Protein AF-A0A2S8F0C8-F1 (afdb_monomer)

pLDDT: mean 88.81, std 12.92, range [41.62, 98.31]

Foldseek 3Di:
DAPLPDDDDPPDAAEEEAEQLDQDPVQGGHLVPDRPVNRDHPPHPYYHYDNHHPVCSCVDLVNVQVVLVVVLVVLVVDPPRDNPPGDHRDDD

Sequence (92 aa):
KGIYELDVAPEVGEHSIIGRGWWSIHDGASDGVVPVKSARLPGVDSEVMISATHTHLNKHPGAICEVLRILQVHADQLPWVQPHLVGQCEPK

Radius of gyration: 15.18 Å; Cα contacts (8 Å, |Δi|>4): 121; chains: 1; bounding box: 43×23×33 Å

Mean predicted aligned error: 5.57 Å

Structure (mmCIF, N/CA/C/O backbone):
data_AF-A0A2S8F0C8-F1
#
_entry.id   AF-A0A2S8F0C8-F1
#
loop_
_atom_site.group_PDB
_atom_site.id
_atom_site.type_symbol
_atom_site.label_atom_id
_atom_site.label_alt_id
_atom_site.label_comp_id
_atom_site.label_asym_id
_atom_site.label_entity_id
_atom_site.label_seq_id
_atom_site.pdbx_PDB_ins_code
_atom_site.Cartn_x
_atom_site.Cartn_y
_atom_site.Cartn_z
_atom_site.occupancy
_atom_site.B_iso_or_equiv
_atom_site.auth_seq_id
_atom_site.auth_comp_id
_atom_site.auth_asym_id
_atom_site.auth_atom_id
_atom_site.pdbx_PDB_model_num
ATOM 1 N N . LYS A 1 1 ? 15.297 2.525 13.608 1.00 60.97 1 LYS A N 1
ATOM 2 C CA . LYS A 1 1 ? 13.904 2.257 14.012 1.00 60.97 1 LYS A CA 1
ATOM 3 C C . LYS A 1 1 ? 13.085 2.173 12.733 1.00 60.97 1 LYS A C 1
ATOM 5 O O . LYS A 1 1 ? 13.160 3.117 11.950 1.00 60.97 1 LYS A O 1
ATOM 10 N N . GLY A 1 2 ? 12.471 1.028 12.441 1.00 78.25 2 GLY A N 1
ATOM 11 C CA . GLY A 1 2 ? 11.605 0.880 11.264 1.00 78.25 2 GLY A CA 1
ATOM 12 C C . GLY A 1 2 ? 10.253 1.559 11.490 1.00 78.25 2 GLY A C 1
ATOM 13 O O . GLY A 1 2 ? 9.897 1.838 12.633 1.00 78.25 2 GLY A O 1
ATOM 14 N N . ILE A 1 3 ? 9.494 1.825 10.423 1.00 84.06 3 ILE A N 1
ATOM 15 C CA . ILE A 1 3 ? 8.163 2.448 10.553 1.00 84.06 3 ILE A CA 1
ATOM 16 C C . ILE A 1 3 ? 7.174 1.566 11.340 1.00 84.06 3 ILE A C 1
ATOM 18 O O . ILE A 1 3 ? 6.328 2.104 12.037 1.00 84.06 3 ILE A O 1
ATOM 22 N N . TYR A 1 4 ? 7.354 0.237 11.323 1.00 84.44 4 TYR A N 1
ATOM 23 C CA . TYR A 1 4 ? 6.560 -0.743 12.087 1.00 84.44 4 TYR A CA 1
ATOM 24 C C . TYR A 1 4 ? 6.792 -0.701 13.609 1.00 84.44 4 TYR A C 1
ATOM 26 O O . TYR A 1 4 ? 6.164 -1.447 14.351 1.00 84.44 4 TYR A O 1
ATOM 34 N N . GLU A 1 5 ? 7.737 0.111 14.088 1.00 88.25 5 GLU A N 1
ATOM 35 C CA . GLU A 1 5 ? 8.033 0.265 15.518 1.00 88.25 5 GLU A CA 1
ATOM 36 C C . GLU A 1 5 ? 7.519 1.613 16.057 1.00 88.25 5 GLU A C 1
ATOM 38 O O . GLU A 1 5 ? 7.857 1.999 17.181 1.00 88.25 5 GLU A O 1
ATOM 43 N N . LEU A 1 6 ? 6.800 2.385 15.236 1.00 87.81 6 LEU A N 1
ATOM 44 C CA . LEU A 1 6 ? 6.141 3.617 15.655 1.00 87.81 6 LEU A CA 1
ATOM 45 C C . LEU A 1 6 ? 4.859 3.276 16.415 1.00 87.81 6 LEU A C 1
ATOM 47 O O . LEU A 1 6 ? 4.123 2.379 16.020 1.00 87.81 6 LEU A O 1
ATOM 51 N N . ASP A 1 7 ? 4.600 4.005 17.498 1.00 89.50 7 ASP A N 1
ATOM 52 C CA . ASP A 1 7 ? 3.375 3.829 18.272 1.00 89.50 7 ASP A CA 1
ATOM 53 C C . ASP A 1 7 ? 2.214 4.486 17.517 1.00 89.50 7 ASP A C 1
ATOM 55 O O . ASP A 1 7 ? 2.119 5.714 17.437 1.00 89.50 7 ASP A O 1
ATOM 59 N N . VAL A 1 8 ? 1.353 3.656 16.934 1.00 90.25 8 VAL A N 1
ATOM 60 C CA . VAL A 1 8 ? 0.096 4.069 16.304 1.00 90.25 8 VAL A CA 1
ATOM 61 C C . VAL A 1 8 ? -1.026 3.898 17.326 1.00 90.25 8 VAL A C 1
ATOM 63 O O . VAL A 1 8 ? -1.070 2.908 18.060 1.00 90.25 8 VAL A O 1
ATOM 66 N N . ALA A 1 9 ? -1.910 4.891 17.425 1.00 93.44 9 ALA A N 1
ATOM 67 C CA . ALA A 1 9 ? -3.038 4.813 18.344 1.00 93.44 9 ALA A CA 1
ATOM 68 C C . ALA A 1 9 ? -3.996 3.684 17.906 1.00 93.44 9 ALA A C 1
ATOM 70 O O . ALA A 1 9 ? -4.242 3.559 16.707 1.00 93.44 9 ALA A O 1
ATOM 71 N N . PRO A 1 10 ? -4.558 2.880 18.830 1.00 90.69 10 PRO A N 1
ATOM 72 C CA . PRO A 1 10 ? -5.387 1.722 18.476 1.00 90.69 10 PRO A CA 1
ATOM 73 C C . PRO A 1 10 ? -6.618 2.046 17.619 1.00 90.69 10 PRO A C 1
ATOM 75 O O . PRO A 1 10 ? -7.136 1.176 16.929 1.00 90.69 10 PRO A O 1
ATOM 78 N N . GLU A 1 11 ? -7.110 3.283 17.678 1.00 91.50 11 GLU A N 1
ATOM 79 C CA . GLU A 1 11 ? -8.223 3.781 16.870 1.00 91.50 11 GLU A CA 1
ATOM 80 C C . GLU A 1 11 ? -7.859 4.116 15.411 1.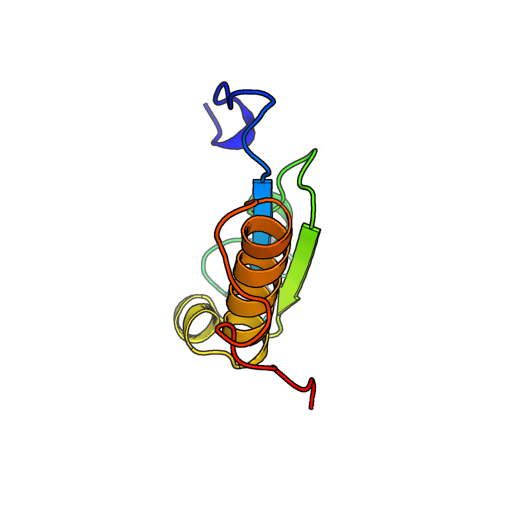00 91.50 11 GLU A C 1
ATOM 82 O O . GLU A 1 11 ? -8.748 4.432 14.621 1.00 91.50 11 GLU A O 1
ATOM 87 N N . VAL A 1 12 ? -6.576 4.070 15.036 1.00 92.75 12 VAL A N 1
ATOM 88 C CA . VAL A 1 12 ? -6.104 4.369 13.678 1.00 92.75 12 VAL A CA 1
ATOM 89 C C . VAL A 1 12 ? -5.876 3.064 12.918 1.00 92.75 12 VAL A C 1
ATOM 91 O O . VAL A 1 12 ? -4.898 2.365 13.157 1.00 92.75 12 VAL A O 1
ATOM 94 N N . GLY A 1 13 ? -6.768 2.761 11.972 1.00 93.06 13 GLY A N 1
ATOM 95 C CA . GLY A 1 13 ? -6.609 1.620 11.068 1.00 93.06 13 GLY A CA 1
ATOM 96 C C . GLY A 1 13 ? -5.455 1.819 10.083 1.00 93.06 13 GLY A C 1
ATOM 97 O O . GLY A 1 13 ? -5.333 2.872 9.448 1.00 93.06 13 GLY A O 1
ATOM 98 N N . GLU A 1 14 ? -4.608 0.803 9.936 1.00 95.31 14 GLU A N 1
ATOM 99 C CA . GLU A 1 14 ? -3.454 0.819 9.035 1.00 95.31 14 GLU A CA 1
ATOM 100 C C . GLU A 1 14 ? -3.726 -0.026 7.788 1.00 95.31 14 GLU A C 1
ATOM 102 O O . GLU A 1 14 ? -4.201 -1.152 7.874 1.00 95.31 14 GLU A O 1
ATOM 107 N N . HIS A 1 15 ? -3.378 0.480 6.604 1.00 97.06 15 HIS A N 1
ATOM 108 C CA . HIS A 1 15 ? -3.565 -0.224 5.333 1.00 97.06 15 HIS A CA 1
ATOM 109 C C . HIS A 1 15 ? -2.295 -0.134 4.482 1.00 97.06 15 HIS A C 1
ATOM 111 O O . HIS A 1 15 ? -1.635 0.904 4.448 1.00 97.06 15 HIS A O 1
ATOM 117 N N . SER A 1 16 ? -1.958 -1.203 3.761 1.00 96.94 16 SER A N 1
ATOM 118 C CA . SER A 1 16 ? -0.767 -1.283 2.907 1.00 96.94 16 SER A CA 1
ATOM 119 C C . SER A 1 16 ? -1.115 -1.541 1.443 1.00 96.94 16 SER A C 1
ATOM 121 O O . SER A 1 16 ? -1.794 -2.509 1.103 1.00 96.94 16 SER A O 1
ATOM 123 N N . ILE A 1 17 ? -0.574 -0.706 0.553 1.00 98.31 17 ILE A N 1
ATOM 124 C CA . ILE A 1 17 ? -0.643 -0.870 -0.904 1.00 98.31 17 ILE A CA 1
ATOM 125 C C . ILE A 1 17 ? 0.788 -1.030 -1.413 1.00 98.31 17 ILE A C 1
ATOM 127 O O . ILE A 1 17 ? 1.565 -0.077 -1.400 1.00 98.31 17 ILE A O 1
ATOM 131 N N . ILE A 1 18 ? 1.153 -2.237 -1.841 1.00 98.12 18 ILE A N 1
ATOM 132 C CA . ILE A 1 18 ? 2.543 -2.607 -2.129 1.00 98.12 18 ILE A CA 1
ATOM 133 C C . ILE A 1 18 ? 2.720 -2.887 -3.623 1.00 98.12 18 ILE A C 1
ATOM 135 O O . ILE A 1 18 ? 1.985 -3.672 -4.224 1.00 98.12 18 ILE A O 1
ATOM 139 N N . GLY A 1 19 ? 3.727 -2.258 -4.230 1.00 97.88 19 GLY A N 1
ATOM 140 C CA . GLY A 1 19 ? 4.127 -2.522 -5.610 1.00 97.88 19 GLY A CA 1
ATOM 141 C C . GLY A 1 19 ? 4.996 -3.779 -5.736 1.00 97.88 19 GLY A C 1
ATOM 142 O O . GLY A 1 19 ? 5.885 -4.028 -4.925 1.00 97.88 19 GLY A O 1
ATOM 143 N N . ARG A 1 20 ? 4.760 -4.565 -6.789 1.00 97.31 20 ARG A N 1
ATOM 144 C CA . ARG A 1 20 ? 5.551 -5.754 -7.158 1.00 97.31 20 ARG A CA 1
ATOM 145 C C . ARG A 1 20 ? 5.888 -5.829 -8.650 1.00 97.31 20 ARG A C 1
ATOM 147 O O . ARG A 1 20 ? 6.053 -6.917 -9.197 1.00 97.31 20 ARG A O 1
ATOM 154 N N . GLY A 1 21 ? 5.900 -4.690 -9.340 1.00 95.12 21 GLY A N 1
ATOM 155 C CA . GLY A 1 21 ? 6.102 -4.617 -10.792 1.00 95.12 21 GLY A CA 1
ATOM 156 C C . GLY A 1 21 ? 7.531 -4.889 -11.270 1.00 95.12 21 GLY A C 1
ATOM 157 O O . GLY A 1 21 ? 7.799 -4.737 -12.458 1.00 95.12 21 GLY A O 1
ATOM 158 N N . TRP A 1 22 ? 8.449 -5.255 -10.377 1.00 95.06 22 TRP A N 1
ATOM 159 C CA . TRP A 1 22 ? 9.849 -5.524 -10.676 1.00 95.06 22 TRP A CA 1
ATOM 160 C C . TRP A 1 22 ? 10.355 -6.777 -9.950 1.00 95.06 22 TRP A C 1
ATOM 162 O O . TRP A 1 22 ? 9.899 -7.123 -8.858 1.00 95.06 22 TRP A O 1
ATOM 172 N N . TRP A 1 23 ? 11.349 -7.441 -10.541 1.00 94.94 23 TRP A N 1
ATOM 173 C CA . TRP A 1 23 ? 12.057 -8.556 -9.917 1.00 94.94 23 TRP A CA 1
ATOM 174 C C . TRP A 1 23 ? 13.538 -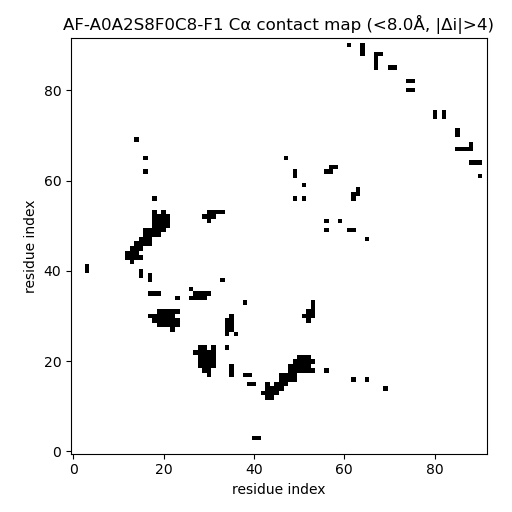8.218 -9.723 1.00 94.94 23 TRP A C 1
ATOM 176 O O . TRP A 1 23 ? 14.263 -7.966 -10.683 1.00 94.94 23 TRP A O 1
ATOM 186 N N . SER A 1 24 ? 13.988 -8.218 -8.469 1.00 88.50 24 SER A N 1
ATOM 187 C CA . SER A 1 24 ? 15.390 -8.061 -8.076 1.00 88.50 24 SER A CA 1
ATOM 188 C C . SER A 1 24 ? 16.050 -9.428 -7.885 1.00 88.50 24 SER A C 1
ATOM 190 O O . SER A 1 24 ? 15.463 -10.332 -7.294 1.00 88.50 24 SER A O 1
ATOM 192 N N . ILE A 1 25 ? 17.304 -9.566 -8.328 1.00 88.38 25 ILE A N 1
ATOM 193 C CA . ILE A 1 25 ? 18.097 -10.797 -8.161 1.00 88.38 25 ILE A CA 1
ATOM 194 C C . ILE A 1 25 ? 18.327 -11.116 -6.675 1.00 88.38 25 ILE A C 1
ATOM 196 O O . ILE A 1 25 ? 18.312 -12.281 -6.290 1.00 88.38 25 ILE A O 1
ATOM 200 N N . HIS A 1 26 ? 18.524 -10.095 -5.838 1.00 87.38 26 HIS A N 1
ATOM 201 C CA . HIS A 1 26 ? 18.835 -10.280 -4.417 1.00 87.38 26 HIS A CA 1
ATOM 202 C C . HIS A 1 26 ? 17.587 -10.340 -3.532 1.00 87.38 26 HIS A C 1
ATOM 204 O O . HIS A 1 26 ? 17.570 -11.052 -2.529 1.00 87.38 26 HIS A O 1
ATOM 210 N N . ASP A 1 27 ? 16.542 -9.599 -3.900 1.00 86.88 27 ASP A N 1
ATOM 211 C CA . ASP A 1 27 ? 15.403 -9.352 -3.013 1.00 86.88 27 ASP A CA 1
ATOM 212 C C . ASP A 1 27 ? 14.073 -9.925 -3.515 1.00 86.88 27 ASP A C 1
ATOM 214 O O . ASP A 1 27 ? 13.067 -9.837 -2.809 1.00 86.88 27 ASP A O 1
ATOM 218 N N . GLY A 1 28 ? 14.059 -10.535 -4.703 1.00 94.06 28 GLY A N 1
AT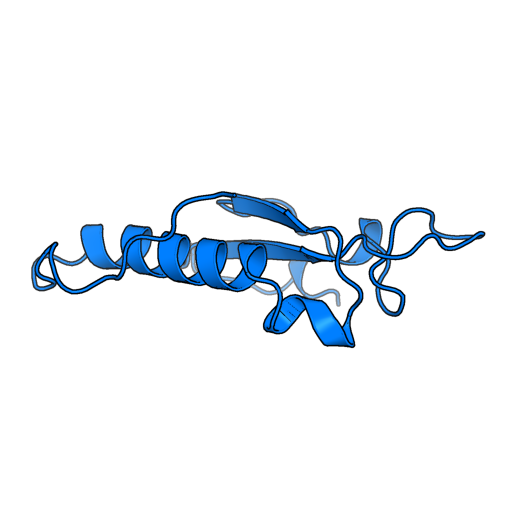OM 219 C CA . GLY A 1 28 ? 12.857 -11.082 -5.321 1.00 94.06 28 GLY A CA 1
ATOM 220 C C . GLY A 1 28 ? 11.883 -9.984 -5.746 1.00 94.06 28 GLY A C 1
ATOM 221 O O . GLY A 1 28 ? 12.272 -9.005 -6.384 1.00 94.06 28 GLY A O 1
ATOM 222 N N . ALA A 1 29 ? 10.602 -10.148 -5.409 1.00 96.69 29 ALA A N 1
ATOM 223 C CA . ALA A 1 29 ? 9.559 -9.194 -5.773 1.00 96.69 29 ALA A CA 1
ATOM 224 C C . ALA A 1 29 ? 9.809 -7.802 -5.162 1.00 96.69 29 ALA A C 1
ATOM 226 O O . ALA A 1 29 ? 10.080 -7.657 -3.966 1.00 96.69 29 ALA A O 1
ATOM 227 N N . SER A 1 30 ? 9.686 -6.771 -5.992 1.00 96.75 30 SER A N 1
ATOM 228 C CA . SER A 1 30 ? 9.942 -5.375 -5.644 1.00 96.75 30 SER A CA 1
ATOM 229 C C . SER A 1 30 ? 9.131 -4.452 -6.552 1.00 96.75 30 SER A C 1
ATOM 231 O O . SER A 1 30 ? 8.632 -4.862 -7.597 1.00 96.75 30 SER A O 1
ATOM 233 N N . ASP A 1 31 ? 9.020 -3.182 -6.192 1.00 96.56 31 ASP A N 1
ATOM 234 C CA . ASP A 1 31 ? 8.558 -2.134 -7.101 1.00 96.56 31 ASP A CA 1
ATOM 235 C C . ASP A 1 31 ? 9.716 -1.473 -7.890 1.00 96.56 31 ASP A C 1
ATOM 237 O O . ASP A 1 31 ? 9.494 -0.534 -8.655 1.00 96.56 31 ASP A O 1
ATOM 241 N N . GLY A 1 32 ? 10.948 -1.970 -7.740 1.00 95.44 32 GLY A N 1
ATOM 242 C CA . GLY A 1 32 ? 12.164 -1.448 -8.372 1.00 95.44 32 GLY A CA 1
ATOM 243 C C . GLY A 1 32 ? 12.948 -0.466 -7.496 1.00 95.44 32 GLY A C 1
ATOM 244 O O . GLY A 1 32 ? 14.058 -0.090 -7.862 1.00 95.44 32 GLY A O 1
ATOM 245 N N . VAL A 1 33 ? 12.401 -0.078 -6.341 1.00 95.94 33 VAL A N 1
ATOM 246 C CA . VAL A 1 33 ? 13.062 0.768 -5.334 1.00 95.94 33 VAL A CA 1
ATOM 247 C C . VAL A 1 33 ? 13.041 0.078 -3.973 1.00 95.94 33 VAL A C 1
ATOM 249 O O . VAL A 1 33 ? 14.068 -0.026 -3.308 1.00 95.94 33 VAL A O 1
ATOM 252 N N . VAL A 1 34 ? 11.878 -0.434 -3.576 1.00 95.31 34 VAL A N 1
ATOM 253 C CA . VAL A 1 34 ? 11.633 -1.079 -2.290 1.00 95.31 34 VAL A CA 1
ATOM 254 C C . VAL A 1 34 ? 11.265 -2.549 -2.524 1.00 95.31 34 VAL A C 1
ATOM 256 O O . VAL A 1 34 ? 10.361 -2.863 -3.307 1.00 95.31 34 VAL A O 1
ATOM 259 N N . PRO A 1 35 ? 11.964 -3.503 -1.889 1.00 96.62 35 PRO A N 1
ATOM 260 C CA . PRO A 1 35 ? 11.545 -4.900 -1.882 1.00 96.62 35 PRO A CA 1
ATOM 261 C C . PRO A 1 35 ? 10.223 -5.116 -1.145 1.00 96.62 35 PRO A C 1
ATOM 263 O O . PRO A 1 35 ? 10.013 -4.539 -0.079 1.00 96.62 35 PRO A O 1
ATOM 266 N N . VAL A 1 36 ? 9.389 -6.048 -1.619 1.00 96.44 36 VAL A N 1
ATOM 267 C CA . VAL A 1 36 ? 8.116 -6.401 -0.957 1.00 96.44 36 VAL A CA 1
ATOM 268 C C . VAL A 1 36 ? 8.342 -6.781 0.509 1.00 96.44 36 VAL A C 1
ATOM 270 O O . VAL A 1 36 ? 7.621 -6.313 1.382 1.00 96.44 36 VAL A O 1
ATOM 273 N N . LYS A 1 37 ? 9.396 -7.555 0.805 1.00 94.25 37 LYS A N 1
ATOM 274 C CA . LYS A 1 37 ? 9.755 -7.942 2.182 1.00 94.25 37 LYS A CA 1
ATOM 275 C C . LYS A 1 37 ? 9.983 -6.750 3.122 1.00 94.25 37 LYS A C 1
ATOM 277 O O . LYS A 1 37 ? 9.752 -6.885 4.313 1.00 94.25 37 LYS A O 1
ATOM 282 N N . SER A 1 38 ? 10.448 -5.617 2.591 1.00 93.88 38 SER A N 1
ATOM 283 C CA . SER A 1 38 ? 10.686 -4.392 3.361 1.00 93.88 38 SER A CA 1
ATOM 284 C C . SER A 1 38 ? 9.434 -3.531 3.479 1.00 93.88 38 SER A C 1
ATOM 286 O O . SER A 1 38 ? 9.315 -2.786 4.444 1.00 93.88 38 SER A O 1
ATOM 288 N N . ALA A 1 39 ? 8.548 -3.581 2.483 1.00 95.25 39 ALA A N 1
ATOM 289 C CA . ALA A 1 39 ? 7.329 -2.780 2.444 1.00 95.25 39 ALA A CA 1
ATOM 290 C C . ALA A 1 39 ? 6.202 -3.358 3.315 1.00 95.25 39 ALA A C 1
ATOM 292 O O . ALA A 1 39 ? 5.268 -2.638 3.652 1.00 95.25 39 ALA A O 1
ATOM 293 N N . ARG A 1 40 ? 6.271 -4.648 3.663 1.00 94.88 40 ARG A N 1
ATOM 294 C CA . ARG A 1 40 ? 5.275 -5.305 4.514 1.00 94.88 40 ARG A CA 1
ATOM 295 C C . ARG A 1 40 ? 5.326 -4.803 5.950 1.00 94.88 40 ARG A C 1
ATOM 297 O O . ARG A 1 40 ? 6.390 -4.795 6.567 1.00 94.88 40 ARG A O 1
ATOM 304 N N . LEU A 1 41 ? 4.150 -4.489 6.487 1.00 93.31 41 LEU A N 1
ATOM 305 C CA . LEU A 1 41 ? 3.947 -4.122 7.883 1.00 93.31 41 LEU A CA 1
ATOM 306 C C . LEU A 1 41 ? 3.025 -5.150 8.553 1.00 93.31 41 LEU A C 1
ATOM 308 O O . LEU A 1 41 ? 2.001 -5.519 7.973 1.00 93.31 41 LEU A O 1
ATOM 312 N N . PRO A 1 42 ? 3.381 -5.663 9.741 1.00 90.75 42 PRO A N 1
ATOM 313 C CA . PRO A 1 42 ? 2.500 -6.551 10.484 1.00 90.75 42 PRO A CA 1
ATOM 314 C C . PRO A 1 42 ? 1.294 -5.776 11.030 1.00 90.75 42 PRO A C 1
ATOM 316 O O . PRO A 1 42 ? 1.430 -4.621 11.409 1.00 90.75 42 PRO A O 1
ATOM 319 N N . GLY A 1 43 ? 0.137 -6.434 11.127 1.00 90.75 43 GLY A N 1
ATOM 320 C CA . GLY A 1 43 ? -1.029 -5.883 11.830 1.00 90.75 43 GLY A CA 1
ATOM 321 C C . GLY A 1 43 ? -1.910 -4.920 11.031 1.00 90.75 43 GLY A C 1
ATOM 322 O O . GLY A 1 43 ? -2.843 -4.378 11.603 1.00 90.75 43 GLY A O 1
ATOM 323 N N . VAL A 1 44 ? -1.659 -4.737 9.731 1.00 95.44 44 VAL A N 1
ATOM 324 C CA . VAL A 1 44 ? -2.505 -3.894 8.870 1.00 95.44 44 VAL A CA 1
ATOM 325 C C . VAL A 1 44 ? -3.881 -4.527 8.616 1.00 95.44 44 VAL A C 1
ATOM 327 O O . VAL A 1 44 ? -3.992 -5.740 8.424 1.00 95.44 44 VAL A O 1
ATOM 330 N N . ASP A 1 45 ? -4.918 -3.697 8.538 1.00 96.69 45 ASP A N 1
ATOM 331 C CA . ASP A 1 45 ? -6.307 -4.078 8.260 1.00 96.69 45 ASP A CA 1
ATOM 332 C C . ASP A 1 45 ? -6.499 -4.570 6.817 1.00 96.69 45 ASP A C 1
ATOM 334 O O . ASP A 1 45 ? -7.352 -5.416 6.537 1.00 96.69 45 ASP A O 1
ATOM 338 N N . SER A 1 46 ? -5.706 -4.054 5.869 1.00 97.44 46 SER A N 1
ATOM 339 C CA . SER A 1 46 ? -5.614 -4.602 4.511 1.00 97.44 46 SER A CA 1
ATOM 340 C C . SER A 1 46 ? -4.201 -4.511 3.934 1.00 97.44 46 SER A C 1
ATOM 342 O O . SER A 1 46 ? -3.481 -3.539 4.152 1.00 97.44 46 SER A O 1
ATOM 344 N N . GLU A 1 47 ? -3.819 -5.520 3.147 1.00 97.81 47 GLU A N 1
ATOM 345 C CA . GLU A 1 47 ? -2.610 -5.525 2.316 1.00 97.81 47 GLU A CA 1
ATOM 346 C C . GLU A 1 47 ? -2.999 -5.871 0.873 1.00 97.81 47 GLU A C 1
ATOM 348 O O . GLU A 1 47 ? -3.501 -6.964 0.603 1.00 97.81 47 GLU A O 1
ATOM 353 N N . VAL A 1 48 ? -2.747 -4.959 -0.068 1.00 97.88 48 VAL A N 1
ATOM 354 C CA . VAL A 1 48 ? -3.000 -5.176 -1.498 1.00 97.88 48 VAL A CA 1
ATOM 355 C C . VAL A 1 48 ? -1.699 -5.105 -2.281 1.00 97.88 48 VAL A C 1
ATOM 357 O O . VAL A 1 48 ? -0.912 -4.170 -2.147 1.00 97.88 48 VAL A O 1
ATOM 360 N N . MET A 1 49 ? -1.491 -6.101 -3.141 1.00 98.00 49 MET A N 1
ATOM 361 C CA . MET A 1 49 ? -0.293 -6.235 -3.959 1.00 98.00 49 MET A CA 1
ATOM 362 C C . MET A 1 49 ? -0.591 -5.871 -5.415 1.00 98.00 49 MET A C 1
ATOM 364 O O . MET A 1 49 ? -1.432 -6.498 -6.060 1.00 98.00 49 MET A O 1
ATOM 368 N N . ILE A 1 50 ? 0.125 -4.892 -5.961 1.00 97.69 50 ILE A N 1
ATOM 369 C CA . ILE A 1 50 ? -0.140 -4.324 -7.286 1.00 97.69 50 ILE A CA 1
ATOM 370 C C . ILE A 1 50 ? 1.064 -4.526 -8.196 1.00 97.69 50 ILE A C 1
ATOM 372 O O . ILE A 1 50 ? 2.195 -4.197 -7.845 1.00 97.69 50 ILE A O 1
ATOM 376 N N . SER A 1 51 ? 0.827 -5.037 -9.404 1.00 97.00 51 SER A N 1
ATOM 377 C CA . SER A 1 51 ? 1.861 -5.227 -10.429 1.00 97.00 51 SER A CA 1
ATOM 378 C C . SER A 1 51 ? 2.269 -3.897 -11.083 1.00 97.00 51 SER A C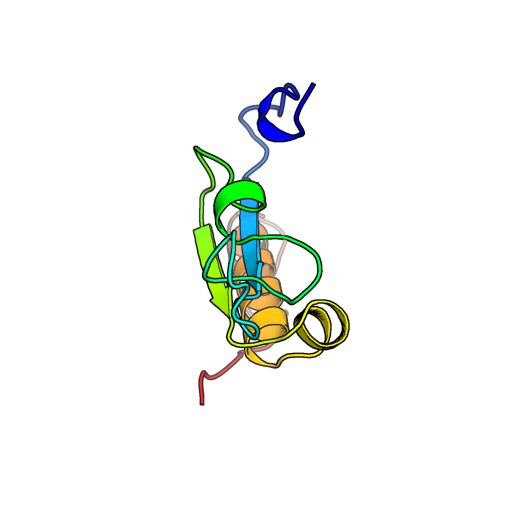 1
ATOM 380 O O . SER A 1 51 ? 2.064 -3.689 -12.274 1.00 97.00 51 SER A O 1
ATOM 382 N N . ALA A 1 52 ? 2.843 -2.987 -10.295 1.00 97.75 52 ALA A N 1
ATOM 383 C CA . ALA A 1 52 ? 3.342 -1.685 -10.724 1.00 97.75 52 ALA A CA 1
ATOM 384 C C . ALA A 1 52 ? 4.730 -1.405 -10.132 1.00 97.75 52 ALA A C 1
ATOM 386 O O . ALA A 1 52 ? 5.068 -1.895 -9.050 1.00 97.75 52 ALA A O 1
ATOM 387 N N . THR A 1 53 ? 5.536 -0.625 -10.854 1.00 97.44 53 THR A N 1
ATOM 388 C CA . THR A 1 53 ? 6.810 -0.100 -10.345 1.00 97.44 53 THR A CA 1
ATOM 389 C C . THR A 1 53 ? 6.569 1.088 -9.414 1.00 97.44 53 THR A C 1
ATOM 391 O O . THR A 1 53 ? 5.500 1.700 -9.449 1.00 97.44 53 THR A O 1
ATOM 394 N N . HIS A 1 54 ? 7.581 1.466 -8.636 1.00 97.25 54 HIS A N 1
ATOM 395 C CA . HIS A 1 54 ? 7.507 2.500 -7.603 1.00 97.25 54 HIS A CA 1
ATOM 396 C C . HIS A 1 54 ? 6.913 3.814 -8.133 1.00 97.25 54 HIS A C 1
ATOM 398 O O . HIS A 1 54 ? 5.994 4.388 -7.558 1.00 97.25 54 HIS A O 1
ATOM 404 N N . THR A 1 55 ? 7.383 4.250 -9.304 1.00 97.06 55 THR A N 1
ATOM 405 C CA . THR A 1 55 ? 6.965 5.497 -9.962 1.00 97.06 55 THR A CA 1
ATOM 406 C C . THR A 1 55 ? 5.577 5.447 -10.609 1.00 97.06 55 THR A C 1
ATOM 408 O O . THR A 1 55 ? 5.029 6.501 -10.934 1.00 97.06 55 THR A O 1
ATOM 411 N N . HIS A 1 56 ? 5.008 4.254 -10.807 1.00 97.69 56 HIS A N 1
ATOM 412 C CA . HIS A 1 56 ? 3.698 4.060 -11.439 1.00 97.69 56 HIS A CA 1
ATOM 413 C C . HIS A 1 56 ? 2.616 3.602 -10.459 1.00 97.69 56 HIS A C 1
ATOM 415 O O . HIS A 1 56 ? 1.435 3.713 -10.786 1.00 97.69 56 HIS A O 1
ATOM 421 N N . LEU A 1 57 ? 2.988 3.113 -9.272 1.00 97.94 57 LEU A N 1
ATOM 422 C CA . LEU A 1 57 ? 2.060 2.560 -8.287 1.00 97.94 57 LEU A CA 1
ATOM 423 C C . LEU A 1 57 ? 0.943 3.548 -7.933 1.00 97.94 57 LEU A C 1
ATOM 425 O O . LEU A 1 57 ? -0.224 3.182 -7.981 1.00 97.94 57 LEU A O 1
ATOM 429 N N . ASN A 1 58 ? 1.277 4.818 -7.688 1.00 95.94 58 ASN A N 1
ATOM 430 C CA . ASN A 1 58 ? 0.307 5.853 -7.309 1.00 95.94 58 ASN A CA 1
ATOM 431 C C . ASN A 1 58 ? -0.696 6.243 -8.412 1.00 95.94 58 ASN A C 1
ATOM 433 O O . ASN A 1 58 ? -1.712 6.866 -8.120 1.00 95.94 58 ASN A O 1
ATOM 437 N N . LYS A 1 59 ? -0.414 5.903 -9.673 1.00 96.56 59 LYS A N 1
ATOM 438 C CA . LYS A 1 59 ? -1.299 6.143 -10.824 1.00 96.56 59 LYS A CA 1
ATOM 439 C C . LYS A 1 59 ? -1.976 4.862 -11.299 1.00 96.56 59 LYS A C 1
ATOM 441 O O . LYS A 1 59 ? -2.800 4.909 -12.211 1.00 96.56 59 LYS A O 1
ATOM 446 N N . HIS A 1 60 ? -1.606 3.715 -10.732 1.00 97.81 60 HIS A N 1
ATOM 447 C CA . HIS A 1 60 ? -2.161 2.437 -11.133 1.00 97.81 60 HIS A CA 1
ATOM 448 C C . HIS A 1 60 ? -3.643 2.386 -10.731 1.00 97.81 60 HIS A C 1
ATOM 450 O O . HIS A 1 60 ? -3.946 2.642 -9.563 1.00 97.81 60 HIS A O 1
ATOM 456 N N . PRO A 1 61 ? -4.567 2.004 -11.633 1.00 96.81 61 PRO A N 1
ATOM 457 C CA . PRO A 1 61 ? -5.993 1.949 -11.320 1.00 96.81 61 PRO A CA 1
ATOM 458 C C . PRO A 1 61 ? -6.285 1.149 -10.051 1.00 96.81 61 PRO A C 1
ATOM 460 O O . PRO A 1 61 ? -6.963 1.647 -9.170 1.00 96.81 61 PRO A O 1
ATOM 463 N N . GLY A 1 62 ? -5.665 -0.023 -9.883 1.00 96.12 62 GLY A N 1
ATOM 464 C CA . GLY A 1 62 ? -5.810 -0.823 -8.660 1.00 96.12 62 GLY A CA 1
ATOM 465 C C . GLY A 1 62 ? -5.407 -0.106 -7.361 1.00 96.12 62 GLY A C 1
ATOM 466 O O . GLY A 1 62 ? -6.007 -0.372 -6.329 1.00 96.12 62 GLY A O 1
ATOM 467 N N . ALA A 1 63 ? -4.439 0.819 -7.398 1.00 97.56 63 ALA A N 1
ATOM 468 C CA . ALA A 1 63 ? -4.029 1.568 -6.208 1.00 97.56 63 ALA A CA 1
ATOM 469 C C . ALA A 1 63 ? -5.054 2.654 -5.890 1.00 97.56 63 ALA A C 1
ATOM 471 O O . ALA A 1 63 ? -5.445 2.820 -4.742 1.00 97.56 63 ALA A O 1
ATOM 472 N N . ILE A 1 64 ? -5.535 3.344 -6.927 1.00 96.62 64 ILE A N 1
ATOM 473 C CA . ILE A 1 64 ? -6.603 4.341 -6.817 1.00 96.62 64 ILE A CA 1
ATOM 474 C C . ILE A 1 64 ? -7.884 3.681 -6.287 1.00 96.62 64 ILE A C 1
ATOM 476 O O . ILE A 1 64 ? -8.507 4.210 -5.371 1.00 96.62 64 ILE A O 1
ATOM 480 N N . CYS A 1 65 ? -8.240 2.503 -6.808 1.00 96.19 65 CYS A N 1
ATOM 481 C CA . CYS A 1 65 ? -9.382 1.724 -6.342 1.00 96.19 65 CYS A CA 1
ATOM 482 C C . CYS A 1 65 ? -9.241 1.329 -4.871 1.00 96.19 65 CYS A C 1
ATOM 484 O O . CYS A 1 65 ? -10.201 1.460 -4.119 1.00 96.19 65 CYS A O 1
ATOM 486 N N . GLU A 1 66 ? -8.059 0.877 -4.446 1.00 97.19 66 GLU A N 1
ATOM 487 C CA . GLU A 1 66 ? -7.831 0.508 -3.048 1.00 97.19 66 GLU A CA 1
ATOM 488 C C . GLU A 1 66 ? -7.890 1.727 -2.121 1.00 97.19 66 GLU A C 1
ATOM 490 O O . GLU A 1 66 ? -8.513 1.653 -1.067 1.00 97.19 66 GLU A O 1
ATOM 495 N N . VAL A 1 67 ? -7.350 2.879 -2.535 1.00 96.75 67 VAL A N 1
ATOM 496 C CA . VAL A 1 67 ? -7.500 4.137 -1.783 1.00 96.75 67 VAL A CA 1
ATOM 497 C C . VAL A 1 67 ? -8.975 4.513 -1.642 1.00 96.75 67 VAL A C 1
ATOM 499 O O . VAL A 1 67 ? -9.423 4.814 -0.540 1.00 96.75 67 VAL A O 1
ATOM 502 N N . LEU A 1 68 ? -9.753 4.465 -2.725 1.00 95.31 68 LEU A N 1
ATOM 503 C CA . LEU A 1 68 ? -11.185 4.778 -2.680 1.00 95.31 68 LEU A CA 1
ATOM 504 C C . LEU A 1 68 ? -11.964 3.785 -1.808 1.00 95.31 68 LEU A C 1
ATOM 506 O O . LEU A 1 68 ? -12.824 4.202 -1.035 1.00 95.31 68 LEU A O 1
ATOM 510 N N . ARG A 1 69 ? -11.621 2.494 -1.859 1.00 94.81 69 ARG A N 1
ATOM 511 C CA . ARG A 1 69 ? -12.199 1.470 -0.980 1.00 94.81 69 ARG A CA 1
ATOM 512 C C . ARG A 1 69 ? -11.874 1.742 0.490 1.00 94.81 69 ARG A C 1
ATOM 514 O O . ARG A 1 69 ? -12.768 1.647 1.322 1.00 94.81 69 ARG A O 1
ATOM 521 N N . ILE A 1 70 ? -10.628 2.092 0.819 1.00 95.38 70 ILE A N 1
ATOM 522 C CA . ILE A 1 70 ? -10.223 2.450 2.188 1.00 95.38 70 ILE A CA 1
ATOM 523 C C . ILE A 1 70 ? -11.024 3.666 2.661 1.00 95.38 70 ILE A C 1
ATOM 525 O O . ILE A 1 70 ? -11.620 3.626 3.734 1.00 95.38 70 ILE A O 1
ATOM 529 N N . LEU A 1 71 ? -11.112 4.717 1.842 1.00 93.62 71 LEU A N 1
ATOM 530 C CA . LEU A 1 71 ? -11.906 5.902 2.166 1.00 93.62 71 LEU A CA 1
ATOM 531 C C . LEU A 1 71 ? -13.383 5.559 2.405 1.00 93.62 71 LEU A C 1
ATOM 533 O O . LEU A 1 71 ? -13.963 6.092 3.345 1.00 93.62 71 LEU A O 1
ATOM 537 N N . GLN A 1 72 ? -13.972 4.653 1.616 1.00 91.12 72 GLN A N 1
ATOM 538 C CA . GLN A 1 72 ? 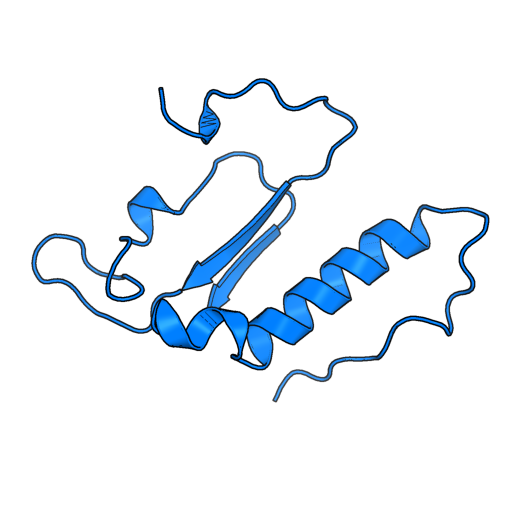-15.336 4.165 1.846 1.00 91.12 72 GLN A CA 1
ATOM 539 C C . GLN A 1 72 ? -15.474 3.463 3.202 1.00 91.12 72 GLN A C 1
ATOM 541 O O . GLN A 1 72 ? -16.402 3.768 3.942 1.00 91.12 72 GLN A O 1
ATOM 546 N N . VAL A 1 73 ? -14.553 2.553 3.545 1.00 91.94 73 VAL A N 1
ATOM 547 C CA . VAL A 1 73 ? -14.597 1.820 4.824 1.00 91.94 73 VAL A CA 1
ATOM 548 C C . VAL A 1 73 ? -14.617 2.782 6.009 1.00 91.94 73 VAL A C 1
ATOM 550 O O . VAL A 1 73 ? -15.401 2.593 6.934 1.00 91.94 73 VAL A O 1
ATOM 553 N N . HIS A 1 74 ? -13.791 3.829 5.971 1.00 91.38 74 HIS A N 1
ATOM 554 C CA . HIS A 1 74 ? -13.755 4.840 7.031 1.00 91.38 74 HIS A CA 1
ATOM 555 C C . HIS A 1 74 ? -14.972 5.772 6.984 1.00 91.38 74 HIS A C 1
ATOM 557 O O . HIS A 1 74 ? -15.505 6.139 8.028 1.00 91.38 74 HIS A O 1
ATOM 563 N N . ALA A 1 75 ? -15.460 6.120 5.791 1.00 89.94 75 ALA A N 1
ATOM 564 C CA . ALA A 1 75 ? -16.678 6.906 5.616 1.00 89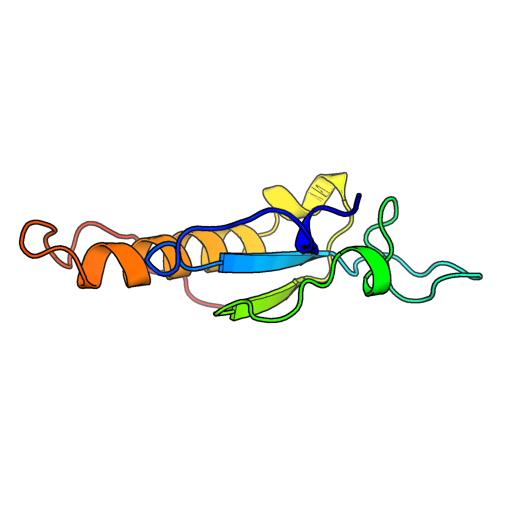.94 75 ALA A CA 1
ATOM 565 C C . ALA A 1 75 ? -17.913 6.216 6.214 1.00 89.94 75 ALA A C 1
ATOM 567 O O . ALA A 1 75 ? -18.702 6.874 6.888 1.00 89.94 75 ALA A O 1
ATOM 568 N N . ASP A 1 76 ? -18.052 4.902 6.033 1.00 88.06 76 ASP A N 1
ATOM 569 C CA . ASP A 1 76 ? -19.193 4.121 6.535 1.00 88.06 76 ASP A CA 1
ATOM 570 C C . ASP A 1 76 ? -19.256 4.054 8.069 1.00 88.06 76 ASP A C 1
ATOM 572 O O . ASP A 1 76 ? -20.312 3.786 8.643 1.00 88.06 76 ASP A O 1
ATOM 576 N N . GLN A 1 77 ? -18.142 4.324 8.752 1.00 87.69 77 GLN A N 1
ATOM 577 C CA . GLN A 1 77 ? -18.081 4.395 10.214 1.00 87.69 77 GLN A CA 1
ATOM 578 C C . GLN A 1 77 ? -18.505 5.767 10.754 1.00 87.69 77 GLN A C 1
ATOM 580 O O . GLN A 1 77 ? -18.742 5.920 11.955 1.00 87.69 77 GLN A O 1
ATOM 585 N N . LEU A 1 78 ? -18.609 6.779 9.888 1.00 85.69 78 LEU A N 1
ATOM 586 C CA . LEU A 1 78 ? -18.952 8.136 10.281 1.00 85.69 78 LEU A CA 1
ATOM 587 C C . LEU A 1 78 ? -20.471 8.338 10.204 1.00 85.69 78 LEU A C 1
ATOM 589 O O . LEU A 1 78 ? -21.053 8.260 9.123 1.00 85.69 78 LEU A O 1
ATOM 593 N N . PRO A 1 79 ? -21.136 8.718 11.310 1.00 82.62 79 PRO A N 1
ATOM 594 C CA . PRO A 1 79 ? -22.594 8.862 11.339 1.00 82.62 79 PRO A CA 1
ATOM 595 C C . PRO A 1 79 ? -23.121 10.039 10.497 1.00 82.62 79 PRO A C 1
ATOM 597 O O . PRO A 1 79 ? -24.330 10.226 10.385 1.00 82.62 79 PRO A O 1
ATOM 600 N N . TRP A 1 80 ? -22.230 10.863 9.942 1.00 80.69 80 TRP A N 1
ATOM 601 C CA . TRP A 1 80 ? -22.546 12.083 9.200 1.00 80.69 80 TRP A CA 1
ATOM 602 C C . TRP A 1 80 ? -22.149 12.030 7.716 1.00 80.69 80 TRP A C 1
ATOM 604 O O . TRP A 1 80 ? -22.408 12.995 6.994 1.00 80.69 80 TRP A O 1
ATOM 614 N N . VAL A 1 81 ? -21.551 10.932 7.236 1.00 74.88 81 VAL A N 1
ATOM 615 C CA . VAL A 1 81 ? -21.247 10.755 5.808 1.00 74.88 81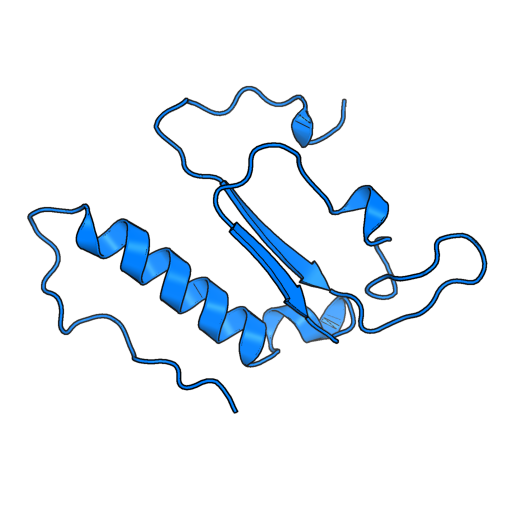 VAL A CA 1
ATOM 616 C C . VAL A 1 81 ? -22.408 10.044 5.120 1.00 74.88 81 VAL A C 1
ATOM 618 O O . VAL A 1 81 ? -22.905 9.025 5.590 1.00 74.88 81 VAL A O 1
ATOM 621 N N . GLN A 1 82 ? -22.872 10.596 3.995 1.00 65.31 82 GLN A N 1
ATOM 622 C CA . GLN A 1 82 ? -23.942 9.976 3.216 1.00 65.31 82 GLN A CA 1
ATOM 623 C C . GLN A 1 82 ? -23.355 8.926 2.250 1.00 65.31 82 GLN A C 1
ATOM 625 O O . GLN A 1 82 ? -22.393 9.247 1.549 1.00 65.31 82 GLN A O 1
ATOM 630 N N . PRO A 1 83 ? -23.958 7.725 2.119 1.00 61.16 83 PRO A N 1
ATOM 631 C CA . PRO A 1 83 ? -23.401 6.604 1.342 1.00 61.16 83 PRO A CA 1
ATOM 632 C C . PRO A 1 83 ? -23.128 6.871 -0.148 1.00 61.16 83 PRO A C 1
ATOM 634 O O . PRO A 1 83 ? -22.463 6.085 -0.808 1.00 61.16 83 PRO A O 1
ATOM 637 N N . HIS A 1 84 ? -23.666 7.952 -0.713 1.00 62.44 84 HIS A N 1
ATOM 638 C CA . HIS A 1 84 ? -23.626 8.228 -2.150 1.00 62.44 84 HIS A CA 1
ATOM 639 C C . HIS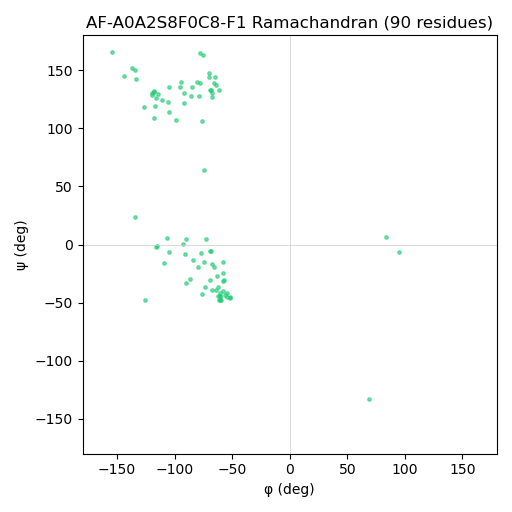 A 1 84 ? -22.432 9.097 -2.597 1.00 62.44 84 HIS A C 1
ATOM 641 O O . HIS A 1 84 ? -22.339 9.434 -3.775 1.00 62.44 84 HIS A O 1
ATOM 647 N N . LEU A 1 85 ? -21.547 9.507 -1.679 1.00 58.72 85 LEU A N 1
ATOM 648 C CA . LEU A 1 85 ? -20.464 10.466 -1.957 1.00 58.72 85 LEU A CA 1
ATOM 649 C C . LEU A 1 85 ? -19.137 9.832 -2.396 1.00 58.72 85 LEU A C 1
ATOM 651 O O . LEU A 1 85 ? -18.228 10.557 -2.800 1.00 58.72 85 LEU A O 1
ATOM 655 N N . VAL A 1 86 ? -19.003 8.509 -2.341 1.00 59.41 86 VAL A N 1
ATOM 656 C CA . VAL A 1 86 ? -17.746 7.827 -2.665 1.00 59.41 86 VAL A CA 1
ATOM 657 C C . VAL A 1 86 ? -17.917 7.050 -3.971 1.00 59.41 86 VAL A C 1
ATOM 659 O O . VAL A 1 86 ? -18.847 6.264 -4.146 1.00 59.41 86 VAL A O 1
ATOM 662 N N . GLY A 1 87 ? -17.039 7.333 -4.933 1.00 60.09 87 GLY A N 1
ATOM 663 C CA . GLY A 1 87 ? -17.087 6.739 -6.267 1.00 60.09 87 GLY A CA 1
ATOM 664 C C . GLY A 1 87 ? -16.860 5.228 -6.235 1.00 60.09 87 GLY A C 1
ATOM 665 O O . GLY A 1 87 ? -15.972 4.739 -5.540 1.00 60.09 87 GLY A O 1
ATOM 666 N N . GLN A 1 88 ? -17.650 4.488 -7.014 1.00 60.69 88 GLN A N 1
ATOM 667 C CA . GLN A 1 88 ? -17.495 3.044 -7.159 1.00 60.69 88 GLN A CA 1
ATOM 668 C C . GLN A 1 88 ? -16.342 2.731 -8.117 1.00 60.69 88 GLN A C 1
ATOM 670 O O . GLN A 1 88 ? -16.294 3.227 -9.243 1.00 60.69 88 GLN A O 1
ATOM 675 N N . CYS A 1 89 ? -15.418 1.890 -7.663 1.00 64.94 89 CYS A N 1
ATOM 676 C CA . CYS A 1 89 ? -14.326 1.368 -8.468 1.00 64.94 89 CYS A CA 1
ATOM 677 C C . CYS A 1 89 ? -14.608 -0.087 -8.834 1.00 64.94 89 CYS A C 1
ATOM 679 O O . CYS A 1 89 ? -14.600 -0.952 -7.962 1.00 64.94 89 CYS A O 1
ATOM 681 N N . GLU A 1 90 ? -14.820 -0.369 -10.118 1.00 53.97 90 GLU A N 1
ATOM 682 C CA . GLU A 1 90 ? -14.918 -1.746 -10.601 1.00 53.97 90 GLU A CA 1
ATOM 683 C C . GLU A 1 90 ? -13.514 -2.297 -10.913 1.00 53.97 90 GLU A C 1
ATOM 685 O O . GLU A 1 90 ? -12.750 -1.651 -11.643 1.00 53.97 90 GLU A O 1
ATOM 690 N N . PRO A 1 91 ? -13.131 -3.470 -10.376 1.00 49.50 91 PRO A N 1
ATOM 691 C CA . PRO A 1 91 ? -11.909 -4.139 -10.796 1.00 49.50 91 PRO A CA 1
ATOM 692 C C . PRO A 1 91 ? -12.068 -4.616 -12.249 1.00 49.50 91 PRO A C 1
ATOM 694 O O . PRO A 1 91 ? -13.038 -5.300 -12.574 1.00 49.50 91 PRO A O 1
ATOM 697 N N . LYS A 1 92 ? -11.123 -4.242 -13.119 1.00 41.62 92 LYS A N 1
ATOM 698 C CA . LYS A 1 92 ? -10.955 -4.864 -14.441 1.00 41.62 92 LYS A CA 1
ATOM 699 C C . LYS A 1 92 ? -10.126 -6.133 -14.341 1.00 41.62 92 LYS A C 1
ATOM 701 O O . LYS A 1 92 ? -9.131 -6.107 -13.581 1.00 41.62 92 LYS A O 1
#

Organism: NCBI:txid124

Secondary structure (DSSP, 8-state):
--GGGS---TTS--EEEEE--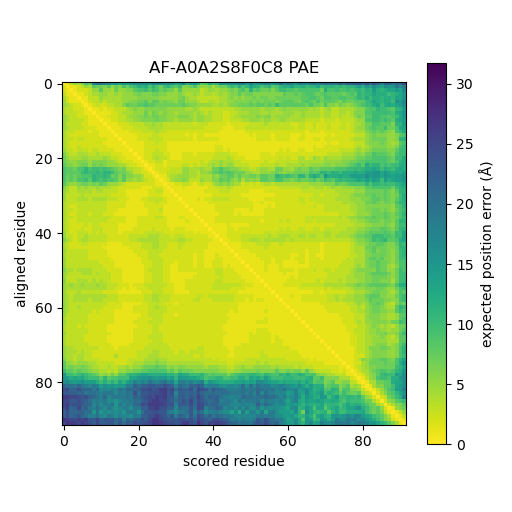EEETTTEEESSSSBHHHH--TT-SEEEEES--HHHHTT-HHHHHHHHHHHHHHHTT-TT--TTSS------

Solvent-accessible surface area (backbone atoms only — not comparable to full-atom values): 5860 Å² total; per-residue (Å²): 134,61,81,85,73,58,91,71,61,91,89,61,87,44,72,46,81,43,35,44,48,27,79,43,94,89,61,39,49,9,12,76,82,53,38,42,83,74,72,63,61,86,90,46,81,43,80,46,83,40,83,23,32,62,93,43,30,85,75,32,67,72,47,51,38,48,52,46,50,52,52,45,60,59,40,75,74,38,96,83,57,66,90,83,77,64,78,88,69,78,88,128